Protein AF-A0A1I5WAH8-F1 (afdb_monomer_lite)

Secondary structure (DSSP, 8-state):
-HHHHHHTSS--HHHHHHHHHHHT--HHHHHHHHHHHHHHHHHHHHHHHHHHHHHHHHHHHHHHHHHHHHHHHHHHHHHHHHHHHHHHHHHHH--S-S--

Sequence (100 aa):
KLAAVIETAAMNETELGEYCRRRGLYPEQLRVWREACERANDWERAAATRAARETKDDKKRIKALERELARKEKALAEAAALMILRKKAEAIWGREDEDE

Organism: NCBI:txid441119

Radius of gyration: 35.86 Å; chains: 1; bounding box: 63×17×103 Å

pLDDT: mean 89.73, std 10.19, range [40.12, 98.5]

Foldseek 3Di:
DVVLLVVCVPDDPVRNVVVCVVVVHDPVVSVVVNVVVVVVVVVVVVVVVVVVVVVVVVVVVVVVVVVVVVVVVVVVVVVVVVVVVVVVCCVVPNPPPPDD

Structure (mmCIF, N/CA/C/O backbone):
data_AF-A0A1I5WAH8-F1
#
_entry.id   AF-A0A1I5WAH8-F1
#
loop_
_atom_site.group_PDB
_atom_site.id
_atom_site.type_symbol
_atom_site.label_atom_id
_atom_site.label_alt_id
_atom_site.label_comp_id
_atom_site.label_asym_id
_atom_site.label_entity_id
_atom_site.label_seq_id
_atom_site.pdbx_PDB_ins_code
_atom_site.Cartn_x
_atom_site.Cartn_y
_atom_site.Cartn_z
_atom_site.occupancy
_atom_site.B_iso_or_equiv
_atom_site.auth_seq_id
_atom_site.auth_comp_id
_atom_site.auth_asym_id
_atom_site.auth_atom_id
_atom_site.pdbx_PDB_model_num
ATOM 1 N N . LYS A 1 1 ? -15.082 9.046 30.845 1.00 78.88 1 LYS A N 1
ATOM 2 C CA . LYS A 1 1 ? -16.186 8.368 30.118 1.00 78.88 1 LYS A CA 1
ATOM 3 C C . LYS A 1 1 ? -15.752 6.978 29.658 1.00 78.88 1 LYS A C 1
ATOM 5 O O . LYS A 1 1 ? -16.287 6.025 30.197 1.00 78.88 1 LYS A O 1
ATOM 10 N N . LEU A 1 2 ? -14.717 6.846 28.815 1.00 82.88 2 LEU A N 1
ATOM 11 C CA . LEU A 1 2 ? -14.166 5.536 28.417 1.00 82.88 2 LEU A CA 1
ATOM 12 C C . LEU A 1 2 ? -13.718 4.668 29.611 1.00 82.88 2 LEU A C 1
ATOM 14 O O . LEU A 1 2 ? -14.109 3.514 29.693 1.00 82.88 2 LEU A O 1
ATOM 18 N N . ALA A 1 3 ? -12.993 5.239 30.582 1.00 88.31 3 ALA A N 1
ATOM 19 C CA . ALA A 1 3 ? -12.575 4.513 31.790 1.00 88.31 3 ALA A CA 1
ATOM 20 C C . ALA A 1 3 ? -13.754 3.885 32.558 1.00 88.31 3 ALA A C 1
ATOM 22 O O . ALA A 1 3 ? -13.677 2.734 32.959 1.00 88.31 3 ALA A O 1
ATOM 23 N N . ALA A 1 4 ? -14.881 4.597 32.675 1.00 88.38 4 ALA A N 1
ATOM 24 C CA . ALA A 1 4 ? -16.076 4.071 33.333 1.00 88.38 4 ALA A CA 1
ATOM 25 C C . ALA A 1 4 ? -16.723 2.923 32.535 1.00 88.38 4 ALA A C 1
ATOM 27 O O . ALA A 1 4 ? -17.204 1.966 33.129 1.00 88.38 4 ALA A O 1
ATOM 28 N N . VAL A 1 5 ? -16.698 2.978 31.198 1.00 88.38 5 VAL A N 1
ATOM 29 C CA . VAL A 1 5 ? -17.161 1.877 30.329 1.00 88.38 5 VAL A CA 1
ATOM 30 C C . VAL A 1 5 ? -16.258 0.645 30.467 1.00 88.38 5 VAL 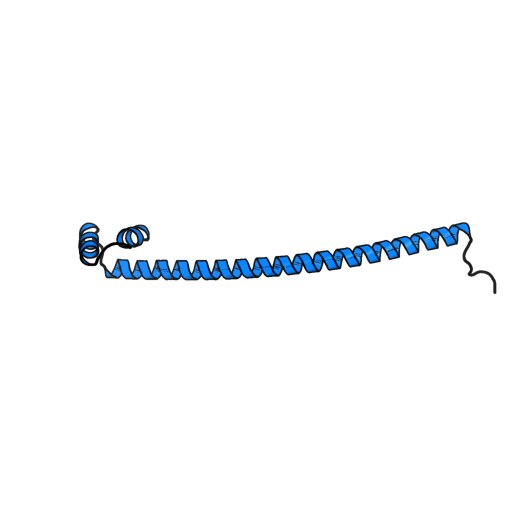A C 1
ATOM 32 O O . VAL A 1 5 ? -16.765 -0.471 30.501 1.00 88.38 5 VAL A O 1
ATOM 35 N N . ILE A 1 6 ? -14.939 0.836 30.589 1.00 88.62 6 ILE A N 1
ATOM 36 C CA . ILE A 1 6 ? -13.967 -0.255 30.774 1.00 88.62 6 ILE A CA 1
ATOM 37 C C . ILE A 1 6 ? -14.107 -0.887 32.164 1.00 88.62 6 ILE A C 1
ATOM 39 O O . ILE A 1 6 ? -14.215 -2.103 32.272 1.00 88.62 6 ILE A O 1
ATOM 43 N N . GLU A 1 7 ? -14.150 -0.077 33.223 1.00 88.31 7 GLU A N 1
ATOM 44 C CA . GLU A 1 7 ? -14.305 -0.553 34.606 1.00 88.31 7 GLU A CA 1
ATOM 45 C C . GLU A 1 7 ? -15.607 -1.347 34.791 1.00 88.31 7 GLU A C 1
ATOM 47 O O . GLU A 1 7 ? -15.629 -2.350 35.496 1.00 88.31 7 GLU A O 1
ATOM 52 N N . THR A 1 8 ? -16.681 -0.935 34.112 1.00 90.00 8 THR A N 1
ATOM 53 C CA . THR A 1 8 ? -17.992 -1.600 34.170 1.00 90.00 8 THR A CA 1
ATOM 54 C C . THR A 1 8 ? -18.175 -2.696 33.117 1.00 90.00 8 THR A C 1
ATOM 56 O O . THR A 1 8 ? -19.262 -3.257 32.992 1.00 90.00 8 THR A O 1
ATOM 59 N N . ALA A 1 9 ? -17.145 -3.028 32.330 1.00 86.19 9 ALA A N 1
ATOM 60 C CA . ALA A 1 9 ? -17.267 -4.004 31.247 1.00 86.19 9 ALA A CA 1
ATOM 61 C C . ALA A 1 9 ? -17.521 -5.434 31.749 1.00 86.19 9 ALA A C 1
ATOM 63 O O . ALA A 1 9 ? -18.235 -6.176 31.082 1.00 86.19 9 ALA A O 1
ATOM 64 N N . ALA A 1 10 ? -16.957 -5.793 32.906 1.00 89.19 10 ALA A N 1
ATOM 65 C CA . ALA A 1 10 ? -17.055 -7.127 33.502 1.00 89.19 10 ALA A CA 1
ATOM 66 C C . ALA A 1 10 ? -18.011 -7.204 34.711 1.00 89.19 10 ALA A C 1
ATOM 68 O O . ALA A 1 10 ? -18.123 -8.262 35.322 1.00 89.19 10 ALA A O 1
ATOM 69 N N . MET A 1 11 ? -18.668 -6.096 35.072 1.00 90.56 11 MET A N 1
ATOM 70 C CA . MET A 1 11 ? -19.551 -6.021 36.242 1.00 90.56 11 MET A CA 1
ATOM 71 C C . MET A 1 11 ? -20.940 -6.599 35.946 1.00 90.56 11 MET A C 1
ATOM 73 O O . MET A 1 11 ? -21.469 -6.421 34.847 1.00 90.56 11 MET A O 1
ATOM 77 N N . ASN A 1 12 ? -21.557 -7.237 36.942 1.00 87.88 12 ASN A N 1
ATOM 78 C CA . ASN A 1 12 ? -22.968 -7.635 36.892 1.00 87.88 12 ASN A CA 1
ATOM 79 C C . ASN A 1 12 ? -23.916 -6.452 37.203 1.00 87.88 12 ASN A C 1
ATOM 81 O O . ASN A 1 12 ? -23.472 -5.363 37.567 1.00 87.88 12 ASN A O 1
ATOM 85 N N . GLU A 1 13 ? -25.234 -6.635 37.056 1.00 86.12 13 GLU A N 1
ATOM 86 C CA . GLU A 1 13 ? -26.218 -5.548 37.241 1.00 86.12 13 GLU A CA 1
ATOM 87 C C . GLU A 1 13 ? -26.189 -4.930 38.650 1.00 86.12 13 GLU A C 1
ATOM 89 O O . GLU A 1 13 ? -26.341 -3.715 38.803 1.00 86.12 13 GLU A O 1
ATOM 94 N N . THR A 1 14 ? -25.940 -5.743 39.677 1.00 88.25 14 THR A N 1
ATOM 95 C CA . THR A 1 14 ? -25.869 -5.298 41.074 1.00 88.25 14 THR A CA 1
ATOM 96 C C . THR A 1 14 ? -24.635 -4.425 41.307 1.00 88.25 14 THR A C 1
ATOM 98 O O . THR A 1 14 ? -24.739 -3.313 41.829 1.00 88.25 14 THR A O 1
ATOM 101 N N . GLU A 1 15 ? -23.473 -4.887 40.843 1.00 89.56 15 GLU A N 1
ATOM 102 C CA . GLU A 1 15 ? -22.195 -4.168 40.908 1.00 89.56 15 GLU A CA 1
ATOM 103 C C . GLU A 1 15 ? -22.235 -2.866 40.101 1.00 89.56 15 GLU A C 1
ATOM 105 O O . GLU A 1 15 ? -21.719 -1.834 40.542 1.00 89.56 15 GLU A O 1
ATOM 110 N N . LEU A 1 16 ? -22.902 -2.888 38.944 1.00 88.88 16 LEU A N 1
ATOM 111 C CA . LEU A 1 16 ? -23.126 -1.713 38.111 1.00 88.88 16 LEU A CA 1
ATOM 112 C C . LEU A 1 16 ? -23.961 -0.665 38.856 1.00 88.88 16 LEU A C 1
ATOM 114 O O . LEU A 1 16 ? -23.616 0.518 38.844 1.00 88.88 16 LEU A O 1
ATOM 118 N N . GLY A 1 17 ? -25.032 -1.086 39.535 1.00 88.00 17 GLY A N 1
ATOM 119 C CA . GLY A 1 17 ? -25.882 -0.210 40.341 1.00 88.00 17 GLY A CA 1
ATOM 120 C C . GLY A 1 17 ? -25.127 0.442 41.503 1.00 88.00 17 GLY A C 1
ATOM 121 O O . GLY A 1 17 ? -25.245 1.649 41.725 1.00 88.00 17 GLY A O 1
ATOM 122 N N . GLU A 1 18 ? -24.294 -0.319 42.213 1.00 91.50 18 GLU A N 1
ATOM 123 C CA . GLU A 1 18 ? -23.428 0.215 43.271 1.00 91.50 18 GLU A CA 1
ATOM 124 C C . GLU A 1 18 ? -22.365 1.175 42.730 1.00 91.50 18 GLU A C 1
ATOM 126 O O . GLU A 1 18 ? -22.116 2.234 43.310 1.00 91.50 18 GLU A O 1
ATOM 131 N N . TYR A 1 19 ? -21.742 0.833 41.602 1.00 90.81 19 TYR A N 1
ATOM 132 C CA . TYR A 1 19 ? -20.784 1.696 40.918 1.00 90.81 19 TYR A CA 1
ATOM 133 C C . TYR A 1 19 ? -21.419 3.032 40.510 1.00 90.81 19 TYR A C 1
ATOM 135 O O . TYR A 1 19 ? -20.861 4.094 40.796 1.00 90.81 19 TYR A O 1
ATOM 143 N N . CYS A 1 20 ? -22.613 2.979 39.915 1.00 91.25 20 CYS A N 1
ATOM 144 C CA . CYS A 1 20 ? -23.407 4.142 39.524 1.00 91.25 20 CYS A CA 1
ATOM 145 C C . CYS A 1 20 ? -23.700 5.054 40.719 1.00 91.25 20 CYS A C 1
ATOM 147 O O . CYS A 1 20 ? -23.409 6.249 40.669 1.00 91.25 20 CYS A O 1
ATOM 149 N N . ARG A 1 21 ? -24.175 4.488 41.837 1.00 92.56 21 ARG A N 1
ATOM 150 C CA . ARG A 1 21 ? -24.459 5.247 43.067 1.00 92.56 21 ARG A CA 1
ATOM 151 C C . ARG A 1 21 ? -23.205 5.882 43.669 1.00 92.56 21 ARG A C 1
ATOM 153 O O . ARG A 1 21 ? -23.242 7.052 44.032 1.00 92.56 21 ARG A O 1
ATOM 160 N N . ARG A 1 22 ? -22.084 5.149 43.734 1.00 91.31 22 ARG A N 1
ATOM 161 C CA . ARG A 1 22 ? -20.810 5.660 44.283 1.00 91.31 22 ARG A CA 1
ATOM 162 C C . ARG A 1 22 ? -20.219 6.802 43.460 1.00 91.31 22 ARG A C 1
ATOM 164 O O . ARG A 1 22 ? -19.597 7.695 44.023 1.00 91.31 22 ARG A O 1
ATOM 171 N N . ARG A 1 23 ? -20.376 6.759 42.135 1.00 88.50 23 ARG A N 1
ATOM 172 C CA . ARG A 1 23 ? -19.795 7.747 41.212 1.00 88.50 23 ARG A CA 1
ATOM 173 C C . ARG A 1 23 ? -20.775 8.841 40.772 1.00 88.50 23 ARG A C 1
ATOM 175 O O . ARG A 1 23 ? -20.370 9.718 40.015 1.00 88.50 23 ARG A O 1
ATOM 182 N N . GLY A 1 24 ? -22.031 8.800 41.224 1.00 89.50 24 GLY A N 1
ATOM 183 C CA . GLY A 1 24 ? -23.072 9.750 40.815 1.00 89.50 24 GLY A CA 1
ATOM 184 C C . GLY A 1 24 ? -23.441 9.642 39.331 1.00 89.50 24 GLY A C 1
ATOM 185 O O . GLY A 1 24 ? -23.677 10.654 38.677 1.00 89.50 24 GLY A O 1
ATOM 186 N N . LEU A 1 25 ? -23.430 8.426 38.785 1.00 89.56 25 LEU A N 1
ATOM 187 C CA . LEU A 1 25 ? -23.719 8.133 37.380 1.00 89.56 25 LEU A CA 1
ATOM 188 C C . LEU A 1 25 ? -25.051 7.398 37.243 1.00 89.56 25 LEU A C 1
ATOM 190 O O . LEU A 1 25 ? -25.445 6.654 38.138 1.00 89.56 25 LEU A O 1
ATOM 194 N N . TYR A 1 26 ? -25.705 7.561 36.096 1.00 88.56 26 TYR A N 1
ATOM 195 C CA . TYR A 1 26 ? -26.882 6.772 35.737 1.00 88.56 26 TYR A CA 1
ATOM 196 C C . TYR A 1 26 ? -26.494 5.597 34.825 1.00 88.56 26 TYR A C 1
ATOM 198 O O . TYR A 1 26 ? -25.681 5.786 33.910 1.00 88.56 26 TYR A O 1
ATOM 206 N N . PRO A 1 27 ? -27.079 4.399 35.013 1.00 86.50 27 PRO A N 1
ATOM 207 C CA . PRO A 1 27 ? -26.849 3.246 34.137 1.00 86.50 27 PRO A CA 1
ATOM 208 C C . PRO A 1 27 ? -27.071 3.560 32.650 1.00 86.50 27 PRO A C 1
ATOM 210 O O . PRO A 1 27 ? -26.321 3.105 31.786 1.00 86.50 27 PRO A O 1
ATOM 213 N N . GLU A 1 28 ? -28.049 4.408 32.341 1.00 87.31 28 GLU A N 1
ATOM 214 C CA . GLU A 1 28 ? -28.368 4.860 30.986 1.00 87.31 28 GLU A CA 1
ATOM 215 C C . GLU A 1 28 ? -27.202 5.635 30.360 1.00 87.31 28 GLU A C 1
ATOM 217 O O . GLU A 1 28 ? -26.891 5.450 29.184 1.00 87.31 28 GLU A O 1
ATOM 222 N N . GLN A 1 29 ? -26.491 6.454 31.144 1.00 88.69 29 GLN A N 1
ATOM 223 C CA . GLN A 1 29 ? -25.316 7.191 30.664 1.00 88.69 29 GLN A CA 1
ATOM 224 C C . GLN A 1 29 ? -24.170 6.240 30.306 1.00 88.69 29 GLN A C 1
ATOM 226 O O . GLN A 1 29 ? -23.488 6.449 29.302 1.00 88.69 29 GLN A O 1
ATOM 231 N N . LEU A 1 30 ? -23.980 5.174 31.090 1.00 89.06 30 LEU A N 1
ATOM 232 C CA . LEU A 1 30 ? -22.994 4.134 30.796 1.00 89.06 30 LEU A CA 1
ATOM 233 C C . LEU A 1 30 ? -23.342 3.366 29.518 1.00 89.06 30 LEU A C 1
ATOM 235 O O . LEU A 1 30 ? -22.440 3.107 28.722 1.00 89.06 30 LEU A O 1
ATOM 239 N N . ARG A 1 31 ? -24.625 3.056 29.279 1.00 88.31 31 ARG A N 1
ATOM 240 C CA . ARG A 1 31 ? -25.076 2.422 28.024 1.00 88.31 31 ARG A CA 1
ATOM 241 C C . ARG A 1 31 ? -24.803 3.311 26.815 1.00 88.31 31 ARG A C 1
ATOM 243 O O . ARG A 1 31 ? -24.171 2.856 25.867 1.00 88.31 31 ARG A O 1
ATOM 250 N N . VAL A 1 32 ? -25.167 4.592 26.889 1.00 92.00 32 VAL A N 1
ATOM 251 C CA . VAL A 1 32 ? -24.898 5.563 25.813 1.00 92.00 32 VAL A CA 1
ATOM 252 C C . VAL A 1 32 ? -23.401 5.665 25.516 1.00 92.00 32 VAL A C 1
ATOM 254 O O . VAL A 1 32 ? -22.991 5.710 24.356 1.00 92.00 32 VAL A O 1
ATOM 257 N N . TRP A 1 33 ? -22.554 5.690 26.549 1.00 92.56 33 TRP A N 1
ATOM 258 C CA . TRP A 1 33 ? -21.105 5.735 26.347 1.00 92.56 33 TRP A CA 1
ATOM 259 C C . TRP A 1 33 ? -20.544 4.425 25.799 1.00 92.56 33 TRP A C 1
ATOM 261 O O . TRP A 1 33 ? -19.629 4.482 24.981 1.00 92.56 33 TRP A O 1
ATOM 271 N N . ARG A 1 34 ? -21.088 3.271 26.196 1.00 89.50 34 ARG A N 1
ATOM 272 C CA . ARG A 1 34 ? -20.708 1.965 25.647 1.00 89.50 34 ARG A CA 1
ATOM 273 C C . ARG A 1 34 ? -21.004 1.893 24.153 1.00 89.50 34 ARG A C 1
ATOM 275 O O . ARG A 1 34 ? -20.083 1.670 23.377 1.00 89.50 34 ARG A O 1
ATOM 282 N N . GLU A 1 35 ? -22.229 2.215 23.749 1.00 89.50 35 GLU A N 1
ATOM 283 C CA . GLU A 1 35 ? -22.628 2.245 22.336 1.00 89.50 35 GLU A CA 1
ATOM 284 C C . GLU A 1 35 ? -21.814 3.253 21.515 1.00 89.50 35 GLU A C 1
ATOM 286 O O . GLU A 1 35 ? -21.543 3.042 20.333 1.00 89.50 35 GLU A O 1
ATOM 291 N N . ALA A 1 36 ? -21.429 4.385 22.109 1.00 88.62 36 ALA A N 1
ATOM 292 C CA . ALA A 1 36 ? -20.558 5.349 21.445 1.00 88.62 36 ALA A CA 1
ATOM 293 C C . ALA A 1 36 ? -19.136 4.794 21.236 1.00 88.62 36 ALA A C 1
ATOM 295 O O . ALA A 1 36 ? -18.554 5.006 20.173 1.00 88.62 36 ALA A O 1
ATOM 296 N N . CYS A 1 37 ? -18.587 4.070 22.218 1.00 87.19 37 CYS A N 1
ATOM 297 C CA . CYS A 1 37 ? -17.263 3.449 22.112 1.00 87.19 37 CYS A CA 1
ATOM 298 C C . CYS A 1 37 ? -17.257 2.276 21.120 1.00 87.19 37 CYS A C 1
ATOM 300 O O . CYS A 1 37 ? -16.320 2.145 20.338 1.00 87.19 37 CYS A O 1
ATOM 302 N N . GLU A 1 38 ? -18.305 1.451 21.117 1.00 85.88 38 GLU A N 1
ATOM 303 C CA . GLU A 1 38 ? -18.465 0.340 20.171 1.00 85.88 38 GLU A CA 1
ATOM 304 C C . GLU A 1 38 ? -18.534 0.849 18.728 1.00 85.88 38 GLU A C 1
ATOM 306 O O . GLU A 1 38 ? -17.731 0.437 17.893 1.00 85.88 38 GLU A O 1
ATOM 311 N N . ARG A 1 39 ? -19.389 1.844 18.454 1.00 86.69 39 ARG A N 1
ATOM 312 C CA . ARG A 1 39 ? -19.494 2.450 17.115 1.00 86.69 39 ARG A CA 1
ATOM 313 C C . ARG A 1 39 ? -18.189 3.085 16.633 1.00 86.69 39 ARG A C 1
ATOM 315 O O . ARG A 1 39 ? -17.873 2.992 15.448 1.00 86.69 39 ARG A O 1
ATOM 322 N N . ALA A 1 40 ? -17.438 3.734 17.524 1.00 83.19 40 ALA A N 1
ATOM 323 C CA . ALA A 1 40 ? -16.143 4.317 17.173 1.00 83.19 40 ALA A CA 1
ATOM 324 C C . ALA A 1 40 ? -15.123 3.232 16.783 1.00 83.19 40 ALA A C 1
ATOM 326 O O . ALA A 1 40 ? -14.446 3.361 15.763 1.00 83.19 40 ALA A O 1
ATOM 327 N N . ASN A 1 41 ? -15.078 2.133 17.541 1.00 84.00 41 ASN A N 1
ATOM 328 C CA . ASN A 1 41 ? -14.192 1.003 17.262 1.00 84.00 41 ASN A CA 1
ATOM 329 C C . ASN A 1 41 ? -14.566 0.264 15.967 1.00 84.00 41 ASN A C 1
ATOM 331 O O . ASN A 1 41 ? -13.676 -0.171 15.233 1.00 84.00 41 ASN A O 1
ATOM 335 N N . ASP A 1 42 ? -15.857 0.123 15.665 1.00 86.19 42 ASP A N 1
ATOM 336 C CA . ASP A 1 42 ? -16.320 -0.506 14.422 1.00 86.19 42 ASP A CA 1
ATOM 337 C C . ASP A 1 42 ? -15.914 0.310 13.194 1.00 86.19 42 ASP A C 1
ATOM 339 O O . ASP A 1 42 ? -15.421 -0.241 12.202 1.00 86.19 42 ASP A O 1
ATOM 343 N N . TRP A 1 43 ? -16.058 1.635 13.274 1.00 83.62 43 TRP A N 1
ATOM 344 C CA . TRP A 1 43 ? -15.605 2.538 12.222 1.00 83.62 43 TRP A CA 1
ATOM 345 C C . TRP A 1 43 ? -14.087 2.459 12.023 1.00 83.62 43 TRP A C 1
ATOM 347 O O . TRP A 1 43 ? -13.626 2.331 10.887 1.00 83.62 43 TRP A O 1
ATOM 357 N N . GLU A 1 44 ? -13.308 2.457 13.108 1.00 84.81 44 GLU A N 1
ATOM 358 C CA . GLU A 1 44 ? -11.846 2.374 13.042 1.00 84.81 44 GLU A CA 1
ATOM 359 C C . GLU A 1 44 ? -11.373 1.043 12.432 1.00 84.81 44 GLU A C 1
ATOM 361 O O . GLU A 1 44 ? -10.521 1.033 11.539 1.00 84.81 44 GLU A O 1
ATOM 366 N N . ARG A 1 45 ? -11.984 -0.089 12.813 1.00 87.06 45 ARG A N 1
ATOM 367 C CA . ARG A 1 45 ? -11.692 -1.403 12.207 1.00 87.06 45 ARG A CA 1
ATOM 368 C C . ARG A 1 45 ? -12.033 -1.445 10.720 1.00 87.06 45 ARG A C 1
ATOM 370 O O . ARG A 1 45 ? -11.263 -1.994 9.923 1.00 87.06 45 ARG A O 1
ATOM 377 N N . ALA A 1 46 ? -13.174 -0.879 10.331 1.00 87.62 46 ALA A N 1
ATOM 378 C CA . ALA A 1 46 ? -13.584 -0.814 8.934 1.00 87.62 46 ALA A CA 1
ATOM 379 C C . ALA A 1 46 ? -12.626 0.060 8.107 1.00 87.62 46 ALA A C 1
ATOM 381 O O . ALA A 1 46 ? -12.217 -0.347 7.015 1.00 87.62 46 ALA A O 1
ATOM 382 N N . ALA A 1 47 ? -12.220 1.217 8.636 1.00 88.88 47 ALA A N 1
ATOM 383 C CA . ALA A 1 47 ? -11.253 2.110 8.003 1.00 88.88 47 ALA A CA 1
ATOM 384 C C . ALA A 1 47 ? -9.877 1.441 7.851 1.00 88.88 47 ALA A C 1
ATOM 386 O O . ALA A 1 47 ? -9.321 1.422 6.752 1.00 88.88 47 ALA A O 1
ATOM 387 N N . ALA A 1 48 ? -9.369 0.800 8.909 1.00 91.44 48 ALA A N 1
ATOM 388 C CA . ALA A 1 48 ? -8.097 0.079 8.880 1.00 91.44 48 ALA A CA 1
ATOM 389 C C . ALA A 1 48 ? -8.097 -1.063 7.848 1.00 91.44 48 ALA A C 1
ATOM 391 O O . ALA A 1 48 ? -7.133 -1.242 7.103 1.00 91.44 48 ALA A O 1
ATOM 392 N N . THR A 1 49 ? -9.201 -1.810 7.749 1.00 92.50 49 THR A N 1
ATOM 393 C CA . THR A 1 49 ? -9.350 -2.897 6.769 1.00 92.50 49 THR A CA 1
ATOM 394 C C . THR A 1 49 ? -9.352 -2.369 5.332 1.00 92.50 49 THR A C 1
ATOM 396 O O . THR A 1 49 ? -8.712 -2.960 4.459 1.00 92.50 49 THR A O 1
ATOM 399 N N . ARG A 1 50 ? -10.041 -1.247 5.074 1.00 92.69 50 ARG A N 1
ATOM 400 C CA . ARG A 1 50 ? -10.052 -0.591 3.755 1.00 92.69 50 ARG A CA 1
ATOM 401 C C . ARG A 1 50 ? -8.660 -0.097 3.369 1.00 92.69 50 ARG A C 1
ATOM 403 O O . ARG A 1 50 ? -8.167 -0.491 2.315 1.00 92.69 50 ARG A O 1
ATOM 410 N N . ALA A 1 51 ? -7.984 0.625 4.262 1.00 93.62 51 ALA A N 1
ATOM 411 C CA . ALA A 1 51 ? -6.619 1.099 4.037 1.00 93.62 51 ALA A CA 1
ATOM 412 C C . ALA A 1 51 ? -5.633 -0.062 3.790 1.00 93.62 51 ALA A C 1
ATOM 414 O O . ALA A 1 51 ? -4.788 -0.011 2.895 1.00 93.62 51 ALA A O 1
ATOM 415 N N . ALA A 1 52 ? -5.758 -1.168 4.531 1.00 94.81 52 ALA A N 1
ATOM 416 C CA . ALA A 1 52 ? -4.933 -2.358 4.319 1.00 94.81 52 ALA A CA 1
ATOM 417 C C . ALA A 1 52 ? -5.175 -3.025 2.952 1.00 94.81 52 ALA A C 1
ATOM 419 O O . ALA A 1 52 ? -4.267 -3.648 2.396 1.00 94.81 52 ALA A O 1
ATOM 420 N N . ARG A 1 53 ? -6.391 -2.931 2.406 1.00 94.75 53 ARG A N 1
ATOM 421 C CA . ARG A 1 53 ? -6.711 -3.439 1.069 1.00 94.75 53 ARG A CA 1
ATOM 422 C C . ARG A 1 53 ? -6.159 -2.523 -0.020 1.00 94.75 53 ARG A C 1
ATOM 424 O O . ARG A 1 53 ? -5.470 -3.021 -0.905 1.00 94.75 53 ARG A O 1
ATOM 431 N N . GLU A 1 54 ? -6.385 -1.219 0.098 1.00 94.88 54 GLU A N 1
ATOM 432 C CA . GLU A 1 54 ? -5.869 -0.206 -0.834 1.00 94.88 54 GLU A CA 1
ATOM 433 C C . GLU A 1 54 ? -4.345 -0.289 -0.937 1.00 94.88 54 GLU A C 1
ATOM 435 O O . GLU A 1 54 ? -3.805 -0.527 -2.012 1.00 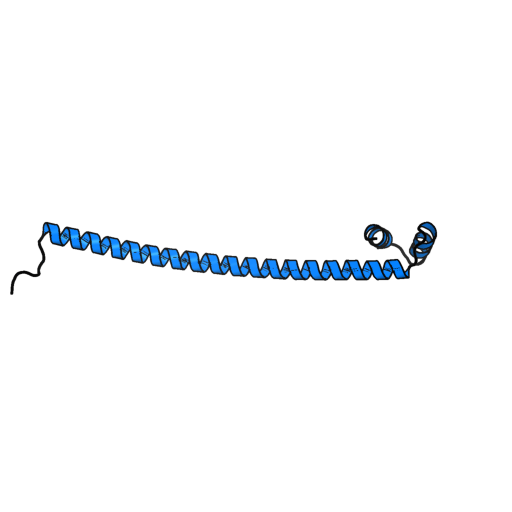94.88 54 GLU A O 1
ATOM 440 N N . THR A 1 55 ? -3.644 -0.288 0.199 1.00 96.19 55 THR A N 1
ATOM 441 C CA . THR A 1 55 ? -2.176 -0.416 0.223 1.00 96.19 55 THR A CA 1
ATOM 442 C C . THR A 1 55 ? -1.659 -1.712 -0.409 1.00 96.19 55 THR A C 1
ATOM 444 O O . THR A 1 55 ? -0.564 -1.734 -0.976 1.00 96.19 55 THR A O 1
ATOM 447 N N . LYS A 1 56 ? -2.404 -2.823 -0.322 1.00 96.88 56 LYS A N 1
ATOM 448 C CA . LYS A 1 56 ? -2.036 -4.079 -0.996 1.00 96.88 56 LYS A CA 1
ATOM 449 C C . LYS A 1 56 ? -2.216 -3.977 -2.504 1.00 96.88 56 LYS A C 1
ATOM 451 O O . LYS A 1 56 ? -1.365 -4.480 -3.240 1.00 96.88 56 LYS A O 1
ATOM 456 N N . ASP A 1 57 ? -3.305 -3.373 -2.955 1.00 96.88 57 ASP A N 1
ATOM 457 C CA . ASP A 1 57 ? -3.601 -3.236 -4.377 1.00 96.88 57 ASP A CA 1
ATOM 458 C C . ASP A 1 57 ? -2.664 -2.212 -5.039 1.00 96.88 57 ASP A C 1
ATOM 460 O O . ASP A 1 57 ? -2.096 -2.510 -6.094 1.00 96.88 57 ASP A O 1
ATOM 464 N N . ASP A 1 58 ? -2.332 -1.120 -4.351 1.00 97.12 58 ASP A N 1
ATOM 465 C CA . ASP A 1 58 ? -1.306 -0.161 -4.774 1.00 97.12 58 ASP A CA 1
ATOM 466 C C . ASP A 1 58 ? 0.067 -0.820 -4.896 1.00 97.12 58 ASP A C 1
ATOM 468 O O . ASP A 1 58 ? 0.732 -0.697 -5.923 1.00 97.12 58 ASP A O 1
ATOM 472 N N . LYS A 1 59 ? 0.485 -1.615 -3.901 1.00 97.94 59 LYS A N 1
ATOM 473 C CA . LYS A 1 59 ? 1.756 -2.360 -3.967 1.00 97.94 59 LYS A CA 1
ATOM 474 C C . LYS A 1 59 ? 1.813 -3.313 -5.158 1.00 97.94 59 LYS A C 1
ATOM 476 O O . LYS A 1 59 ? 2.875 -3.478 -5.759 1.00 97.94 59 LYS A O 1
ATOM 481 N N . LYS A 1 60 ? 0.699 -3.965 -5.510 1.00 97.75 60 LYS A N 1
ATOM 482 C CA . LYS A 1 60 ? 0.635 -4.807 -6.716 1.00 97.75 60 LYS A CA 1
ATOM 483 C C . LYS A 1 60 ? 0.761 -3.959 -7.977 1.00 97.75 60 LYS A C 1
ATOM 485 O O . LYS A 1 60 ? 1.486 -4.355 -8.890 1.00 97.75 60 LYS A O 1
ATOM 490 N N . ARG A 1 61 ? 0.081 -2.810 -8.026 1.00 97.75 61 ARG A N 1
ATOM 491 C CA . ARG A 1 61 ? 0.122 -1.903 -9.174 1.00 97.75 61 ARG A CA 1
ATOM 492 C C . ARG A 1 61 ? 1.519 -1.334 -9.386 1.00 9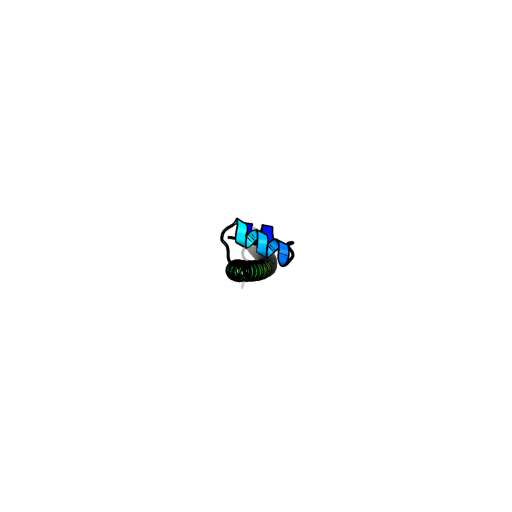7.75 61 ARG A C 1
ATOM 494 O O . ARG A 1 61 ? 2.010 -1.403 -10.507 1.00 97.75 61 ARG A O 1
ATOM 501 N N . ILE A 1 62 ? 2.176 -0.881 -8.321 1.00 98.25 62 ILE A N 1
ATOM 502 C CA . ILE A 1 62 ? 3.564 -0.403 -8.337 1.00 98.25 62 ILE A CA 1
ATOM 503 C C . ILE A 1 62 ? 4.483 -1.484 -8.908 1.00 98.25 62 ILE A C 1
ATOM 505 O O . ILE A 1 62 ? 5.131 -1.247 -9.919 1.00 98.25 62 ILE A O 1
ATOM 509 N N . LYS A 1 63 ? 4.445 -2.711 -8.373 1.00 98.31 63 LYS A N 1
ATOM 510 C CA . LYS A 1 63 ? 5.278 -3.815 -8.887 1.00 98.31 63 LYS A CA 1
ATOM 511 C C . LYS A 1 63 ? 5.013 -4.145 -10.357 1.00 98.31 63 LYS A C 1
ATOM 513 O O . LYS A 1 63 ? 5.925 -4.540 -11.080 1.00 98.31 63 LYS A O 1
ATOM 518 N N . ALA A 1 64 ? 3.760 -4.056 -10.803 1.00 98.12 64 ALA A N 1
ATOM 519 C CA . ALA A 1 64 ? 3.417 -4.284 -12.204 1.00 98.12 64 ALA A CA 1
ATOM 520 C C . ALA A 1 64 ? 4.001 -3.186 -13.106 1.00 98.12 64 ALA A C 1
ATOM 522 O O . ALA A 1 64 ? 4.599 -3.506 -14.134 1.00 98.12 64 ALA A O 1
ATOM 523 N N . LEU A 1 65 ? 3.876 -1.924 -12.686 1.00 98.50 65 LEU A N 1
ATOM 524 C CA . LEU A 1 65 ? 4.420 -0.768 -13.394 1.00 98.50 65 LEU A CA 1
ATOM 525 C C . LEU A 1 65 ? 5.951 -0.793 -13.431 1.00 98.50 65 LEU A C 1
ATOM 527 O O . LEU A 1 65 ? 6.520 -0.615 -14.500 1.00 98.50 65 LEU A O 1
ATOM 531 N N . GLU A 1 66 ? 6.620 -1.111 -12.322 1.00 98.25 66 GLU A N 1
ATOM 532 C CA . GLU A 1 66 ? 8.082 -1.265 -12.260 1.00 98.25 66 GLU A CA 1
ATOM 533 C C . GLU A 1 66 ? 8.587 -2.321 -13.255 1.00 98.25 66 GLU A C 1
ATOM 535 O O . GLU A 1 66 ? 9.558 -2.102 -13.976 1.00 98.25 66 GLU A O 1
ATOM 540 N N . ARG A 1 67 ? 7.897 -3.465 -13.364 1.00 98.38 67 ARG A N 1
ATOM 541 C CA . ARG A 1 67 ? 8.245 -4.515 -14.340 1.00 98.38 67 ARG A CA 1
ATOM 542 C C . ARG A 1 67 ? 8.013 -4.095 -15.784 1.00 98.38 67 ARG A C 1
ATOM 544 O O . ARG A 1 67 ? 8.683 -4.593 -16.687 1.00 98.38 67 ARG A O 1
ATOM 551 N N . GLU A 1 68 ? 6.988 -3.293 -16.039 1.00 98.06 68 GLU A N 1
ATOM 552 C CA . GLU A 1 68 ? 6.730 -2.765 -17.375 1.00 98.06 68 GLU A CA 1
ATOM 553 C C . GLU A 1 68 ? 7.782 -1.722 -17.755 1.00 98.06 68 GLU A C 1
ATOM 555 O O . GLU A 1 68 ? 8.329 -1.787 -18.855 1.00 98.06 68 GLU A O 1
ATOM 560 N N . LEU A 1 69 ? 8.120 -0.835 -16.819 1.00 98.25 69 LEU A N 1
ATOM 561 C CA . LEU A 1 69 ? 9.164 0.167 -16.975 1.00 98.25 69 LEU A CA 1
ATOM 562 C C . LEU A 1 69 ? 10.513 -0.491 -17.279 1.00 98.25 69 LEU A C 1
ATOM 564 O O . LEU A 1 69 ? 11.099 -0.193 -18.312 1.00 98.25 69 LEU A O 1
ATOM 568 N N . ALA A 1 70 ? 10.934 -1.477 -16.482 1.00 98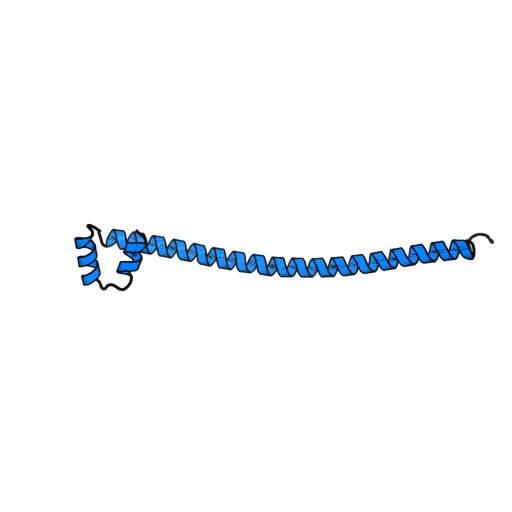.06 70 ALA A N 1
ATOM 569 C CA . ALA A 1 70 ? 12.196 -2.188 -16.700 1.00 98.06 70 ALA A CA 1
ATOM 570 C C . ALA A 1 70 ? 12.275 -2.866 -18.082 1.00 98.06 70 ALA A C 1
ATOM 572 O O . ALA A 1 70 ? 13.320 -2.873 -18.731 1.00 98.06 70 ALA A O 1
ATOM 573 N N . ARG A 1 71 ? 11.160 -3.429 -18.572 1.00 98.00 71 ARG A N 1
ATOM 574 C CA . ARG A 1 71 ? 11.101 -4.020 -19.920 1.00 98.00 71 ARG A CA 1
ATOM 575 C C . ARG A 1 71 ? 11.229 -2.960 -21.012 1.00 98.00 71 ARG A C 1
ATOM 577 O O . ARG A 1 71 ? 11.942 -3.187 -21.987 1.00 98.00 71 ARG A O 1
ATOM 584 N N . LYS A 1 72 ? 10.562 -1.816 -20.843 1.00 97.75 72 LYS A N 1
ATOM 585 C CA . LYS A 1 72 ? 10.637 -0.681 -21.773 1.00 97.75 72 LYS A CA 1
ATOM 586 C C . LYS A 1 72 ? 12.035 -0.066 -21.800 1.00 97.75 72 LYS A C 1
ATOM 588 O O . LYS A 1 72 ? 12.555 0.178 -22.881 1.00 97.75 72 LYS A O 1
ATOM 593 N N . GLU A 1 73 ? 12.663 0.117 -20.644 1.00 98.19 73 GLU A N 1
ATOM 594 C CA . GLU A 1 73 ? 14.037 0.618 -20.535 1.00 98.19 73 GLU A CA 1
ATOM 595 C C . GLU A 1 73 ? 15.045 -0.332 -21.184 1.00 98.19 73 GLU A C 1
ATOM 597 O O . GLU A 1 73 ? 15.926 0.123 -21.910 1.00 98.19 73 GLU A O 1
ATOM 602 N N . LYS A 1 74 ? 14.886 -1.652 -21.006 1.00 98.06 74 LYS A N 1
ATOM 603 C CA . LYS A 1 74 ? 15.732 -2.642 -21.686 1.00 98.06 74 LYS A CA 1
ATOM 604 C C . LYS A 1 74 ? 15.607 -2.544 -23.209 1.00 98.06 74 LYS A C 1
ATOM 606 O O . LYS A 1 74 ? 16.621 -2.458 -23.893 1.00 98.06 74 LYS A O 1
ATOM 611 N N . ALA A 1 75 ? 14.381 -2.511 -23.733 1.00 97.50 75 ALA A N 1
ATOM 612 C CA . ALA A 1 75 ? 14.147 -2.385 -25.172 1.00 97.50 75 ALA A CA 1
ATOM 613 C C . ALA A 1 75 ? 14.691 -1.054 -25.725 1.00 97.50 75 ALA A C 1
ATOM 615 O O . ALA A 1 75 ? 15.266 -1.009 -26.811 1.00 97.50 75 ALA A O 1
ATOM 616 N N . LEU A 1 76 ? 14.555 0.029 -24.954 1.00 97.88 76 LEU A N 1
ATOM 617 C CA . LEU A 1 76 ? 15.108 1.336 -25.299 1.00 97.88 76 LEU A CA 1
ATOM 618 C C . LEU A 1 76 ? 16.643 1.306 -25.344 1.00 97.88 76 LEU A C 1
ATOM 620 O O . LEU A 1 76 ? 17.237 1.848 -26.276 1.00 97.88 76 LEU A O 1
ATOM 624 N N . ALA A 1 77 ? 17.285 0.652 -24.374 1.00 98.06 77 ALA A N 1
ATOM 625 C CA . ALA A 1 77 ? 18.735 0.490 -24.341 1.00 98.06 77 ALA A CA 1
ATOM 626 C C . ALA A 1 77 ? 19.244 -0.352 -25.522 1.00 98.06 77 ALA A C 1
ATOM 628 O O . ALA A 1 77 ? 20.238 0.013 -26.148 1.00 98.06 77 ALA A O 1
ATOM 629 N N . GLU A 1 78 ? 18.545 -1.435 -25.870 1.00 97.31 78 GLU A N 1
ATOM 630 C CA . GLU A 1 78 ? 18.853 -2.252 -27.050 1.00 97.31 78 GLU A CA 1
ATOM 631 C C . GLU A 1 78 ? 18.739 -1.430 -28.346 1.00 97.31 78 GLU A C 1
ATOM 633 O O . GLU A 1 78 ? 19.664 -1.432 -29.159 1.00 97.31 78 GLU A O 1
ATOM 638 N N . ALA A 1 79 ? 17.669 -0.645 -28.514 1.00 97.75 79 ALA A N 1
ATOM 639 C CA . ALA A 1 79 ? 17.506 0.240 -29.669 1.00 97.75 79 ALA A CA 1
ATOM 640 C C . ALA A 1 79 ? 18.616 1.305 -29.754 1.00 97.75 79 ALA A C 1
ATOM 642 O O . ALA A 1 79 ? 19.166 1.554 -30.830 1.00 97.75 79 ALA A O 1
ATOM 643 N N . ALA A 1 80 ? 18.991 1.908 -28.622 1.00 97.81 80 ALA A N 1
ATOM 644 C CA . ALA A 1 80 ? 20.095 2.861 -28.562 1.00 97.81 80 ALA A CA 1
ATOM 645 C C . ALA A 1 80 ? 21.434 2.205 -28.941 1.00 97.81 80 ALA A C 1
ATOM 647 O O . ALA A 1 80 ? 22.203 2.782 -29.713 1.00 97.81 80 ALA A O 1
ATOM 648 N N . ALA A 1 81 ? 21.696 0.986 -28.459 1.00 97.62 81 ALA A N 1
ATOM 649 C CA . ALA A 1 81 ? 22.894 0.227 -28.805 1.00 97.62 81 ALA A CA 1
ATOM 650 C C . ALA A 1 81 ? 22.958 -0.087 -30.308 1.00 97.62 81 ALA A C 1
ATOM 652 O O . ALA A 1 81 ? 24.005 0.118 -30.924 1.00 97.62 81 ALA A O 1
ATOM 653 N N . LEU A 1 82 ? 21.840 -0.501 -30.916 1.00 97.00 82 LEU A N 1
ATOM 654 C CA . LEU A 1 82 ? 21.751 -0.730 -32.361 1.00 97.00 82 LEU A CA 1
ATOM 655 C C . LEU A 1 82 ? 22.025 0.548 -33.162 1.00 97.00 82 LEU A C 1
ATOM 657 O O . LEU A 1 82 ? 22.794 0.512 -34.122 1.00 97.00 82 LEU A O 1
ATOM 661 N N . MET A 1 83 ? 21.471 1.693 -32.749 1.00 97.00 83 MET A N 1
ATOM 662 C CA . MET A 1 83 ? 21.758 2.974 -33.407 1.00 97.00 83 MET A CA 1
ATOM 663 C C . MET A 1 83 ? 23.235 3.365 -33.313 1.00 97.00 83 MET A C 1
ATOM 665 O O . MET A 1 83 ? 23.804 3.867 -34.281 1.00 97.00 83 MET A O 1
ATOM 669 N N . ILE A 1 84 ? 23.872 3.141 -32.161 1.00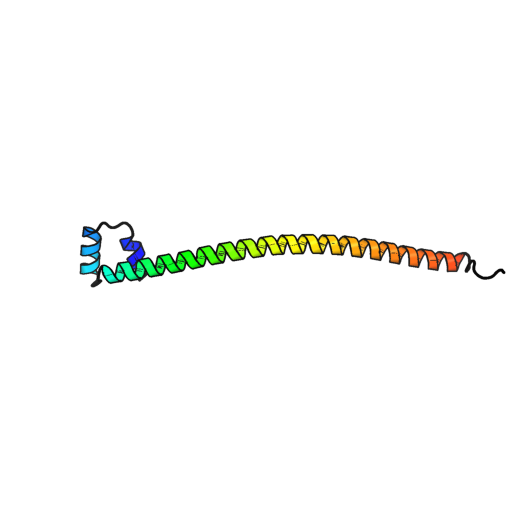 97.00 84 ILE A N 1
ATOM 670 C CA . ILE A 1 84 ? 25.304 3.410 -31.983 1.00 97.00 84 ILE A CA 1
ATOM 671 C C . ILE A 1 84 ? 26.135 2.488 -32.876 1.00 97.00 84 ILE A C 1
ATOM 673 O O . ILE A 1 84 ? 27.069 2.956 -33.525 1.00 97.00 84 ILE A O 1
ATOM 677 N N . LEU A 1 85 ? 25.803 1.196 -32.923 1.00 95.00 85 LEU A N 1
ATOM 678 C CA . LEU A 1 85 ? 26.517 0.228 -33.750 1.00 95.00 85 LEU A CA 1
ATOM 679 C C . LEU A 1 85 ? 26.404 0.579 -35.236 1.00 95.00 85 LEU A C 1
ATOM 681 O O . LEU A 1 85 ? 27.424 0.610 -35.916 1.00 95.00 85 LEU A O 1
ATOM 685 N N . ARG A 1 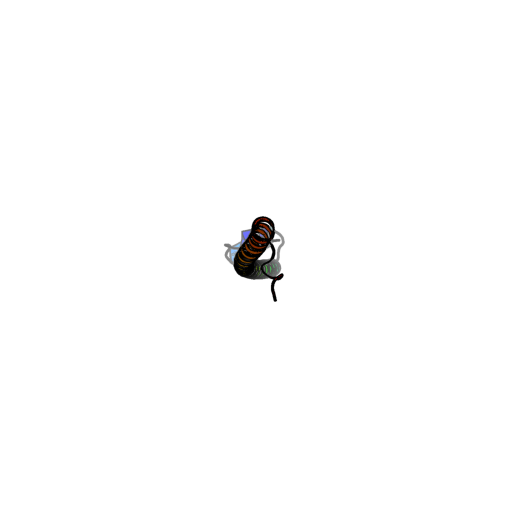86 ? 25.201 0.932 -35.708 1.00 93.81 86 ARG A N 1
ATOM 686 C CA . ARG A 1 86 ? 24.973 1.397 -37.082 1.00 93.81 86 ARG A CA 1
ATOM 687 C C . ARG A 1 86 ? 25.843 2.607 -37.421 1.00 93.81 86 ARG A C 1
ATOM 689 O O . ARG A 1 86 ? 26.565 2.569 -38.406 1.00 93.81 86 ARG A O 1
ATOM 696 N N . LYS A 1 87 ? 25.845 3.642 -36.572 1.00 94.94 87 LYS A N 1
ATOM 697 C CA . LYS A 1 87 ? 26.687 4.836 -36.779 1.00 94.94 87 LYS A CA 1
ATOM 698 C C . LYS A 1 87 ? 28.177 4.501 -36.835 1.00 94.94 87 LYS A C 1
ATOM 700 O O . LYS A 1 87 ? 28.909 5.084 -37.624 1.00 94.94 87 LYS A O 1
ATOM 705 N N . LYS A 1 88 ? 28.640 3.578 -35.985 1.00 94.00 88 LYS A N 1
ATOM 706 C CA . LYS A 1 88 ? 30.039 3.126 -35.999 1.00 94.00 88 LYS A CA 1
ATOM 707 C C . LYS A 1 88 ? 30.373 2.346 -37.268 1.00 94.00 88 LYS A C 1
ATOM 709 O O . LYS A 1 88 ? 31.455 2.541 -37.804 1.00 94.00 88 LYS A O 1
ATOM 714 N N . ALA A 1 89 ? 29.467 1.491 -37.738 1.00 94.19 89 ALA A N 1
ATOM 715 C CA . ALA A 1 89 ? 29.646 0.753 -38.982 1.00 94.19 89 ALA A CA 1
ATOM 716 C C . ALA A 1 89 ? 29.714 1.706 -40.185 1.00 94.19 89 ALA A C 1
ATOM 718 O O . ALA A 1 89 ? 30.685 1.649 -40.931 1.00 94.19 89 ALA A O 1
ATOM 719 N N . GLU A 1 90 ? 28.770 2.649 -40.293 1.00 92.06 90 GLU A N 1
ATOM 720 C CA . GLU A 1 90 ? 28.769 3.699 -41.326 1.00 92.06 90 GLU A CA 1
ATOM 721 C C . GLU A 1 90 ? 30.071 4.525 -41.310 1.00 92.06 90 GLU A C 1
ATOM 723 O O . GLU A 1 90 ? 30.591 4.887 -42.359 1.00 92.06 90 GLU A O 1
ATOM 728 N N . ALA A 1 91 ? 30.646 4.798 -40.133 1.00 92.31 91 ALA A N 1
ATOM 729 C CA . ALA A 1 91 ? 31.907 5.537 -40.023 1.00 92.31 91 ALA A CA 1
ATOM 730 C C . ALA A 1 91 ? 33.149 4.736 -40.462 1.00 92.31 91 ALA A C 1
ATOM 732 O O . ALA A 1 91 ? 34.146 5.340 -40.850 1.00 92.31 91 ALA A O 1
ATOM 733 N N . ILE A 1 92 ? 33.119 3.403 -40.355 1.00 91.81 92 ILE A N 1
ATOM 734 C CA . ILE A 1 92 ? 34.252 2.531 -40.709 1.00 91.81 92 ILE A CA 1
ATOM 735 C C . ILE A 1 92 ? 34.180 2.114 -42.180 1.00 91.81 92 ILE A C 1
ATOM 737 O O . ILE A 1 92 ? 35.199 2.134 -42.865 1.00 91.81 92 ILE A O 1
ATOM 741 N N . TRP A 1 93 ? 32.995 1.724 -42.649 1.00 88.75 93 TRP A N 1
ATOM 742 C CA . TRP A 1 93 ? 32.786 1.160 -43.985 1.00 88.75 93 TRP A CA 1
ATOM 743 C C . TRP A 1 93 ? 32.193 2.153 -44.995 1.00 88.75 93 TRP A C 1
ATOM 745 O O . TRP A 1 93 ? 32.134 1.831 -46.175 1.00 88.75 93 TRP A O 1
ATOM 755 N N . GLY A 1 94 ? 31.805 3.360 -44.569 1.00 77.62 94 GLY A N 1
ATOM 756 C CA . GLY A 1 94 ? 31.019 4.283 -45.392 1.00 77.62 94 GLY A CA 1
ATOM 757 C C . GLY A 1 94 ? 29.527 3.926 -45.381 1.00 77.62 94 GLY A C 1
ATOM 758 O O . GLY A 1 94 ? 29.117 2.906 -44.825 1.00 77.62 94 GLY A O 1
ATOM 759 N N . ARG A 1 95 ? 28.680 4.784 -45.959 1.00 70.81 95 ARG A N 1
ATOM 760 C CA . ARG A 1 95 ? 27.283 4.425 -46.250 1.00 70.81 95 ARG A CA 1
ATOM 761 C C . ARG A 1 95 ? 27.281 3.516 -47.478 1.00 70.81 95 ARG A C 1
ATOM 763 O O . ARG A 1 95 ? 27.800 3.932 -48.503 1.00 70.81 95 ARG A O 1
ATOM 770 N N . GLU A 1 96 ? 26.628 2.358 -47.417 1.00 62.22 96 GLU A N 1
ATOM 771 C CA . GLU A 1 96 ? 26.313 1.530 -48.604 1.00 62.22 96 GLU A CA 1
ATOM 772 C C . GLU A 1 96 ? 25.257 2.182 -49.531 1.00 62.22 96 GLU A C 1
ATOM 774 O O . GLU A 1 96 ? 24.586 1.499 -50.291 1.00 62.22 96 GLU A O 1
ATOM 779 N N . ASP A 1 97 ? 25.115 3.510 -49.485 1.00 59.06 97 ASP A N 1
ATOM 780 C CA . ASP A 1 97 ? 24.170 4.288 -50.287 1.00 59.06 97 ASP A CA 1
ATOM 781 C C . ASP A 1 97 ? 24.921 5.347 -51.118 1.00 59.06 97 ASP A C 1
ATOM 783 O O . ASP A 1 97 ? 24.544 6.515 -51.109 1.00 59.06 97 ASP A O 1
ATOM 787 N N . GLU A 1 98 ? 26.009 4.973 -51.788 1.00 53.88 98 GLU A N 1
ATOM 788 C CA . GLU A 1 98 ? 26.557 5.714 -52.935 1.00 53.88 98 GLU A CA 1
ATOM 789 C C . GLU A 1 98 ? 27.182 4.711 -53.910 1.00 53.88 98 GLU A C 1
ATOM 791 O O . GLU A 1 98 ? 28.395 4.621 -53.998 1.00 53.88 98 GLU A O 1
ATOM 796 N N . ASP A 1 99 ? 26.350 3.921 -54.588 1.00 47.06 99 ASP A N 1
ATOM 797 C CA . ASP A 1 99 ? 26.601 3.415 -55.942 1.00 47.06 99 ASP A CA 1
ATOM 798 C C . ASP A 1 99 ? 25.227 3.035 -56.536 1.00 47.06 99 ASP A C 1
ATOM 800 O O . ASP A 1 99 ? 24.459 2.296 -55.917 1.00 47.06 99 ASP A O 1
ATOM 804 N N . GLU A 1 100 ? 24.887 3.638 -57.681 1.00 40.12 100 GLU A N 1
ATOM 805 C CA . GLU A 1 100 ? 23.703 3.336 -58.513 1.00 40.12 100 GLU A CA 1
ATOM 806 C C . GLU A 1 100 ? 23.601 1.858 -58.927 1.00 40.12 100 GLU A C 1
ATOM 808 O O . GLU A 1 100 ? 24.647 1.229 -59.213 1.00 40.12 100 GLU A O 1
#